Protein 6IZS (pdb70)

Sequence (87 aa):
MLQYDLRSARIIGNLGGMSAELEPLLSALHLNDTFRRSDIADVENAIKAKLGERGYGSATVNSVPDFDDANKTLAITLVVDAGRRLG

CATH classification: 3.10.20.310

Organism: Haemophilus influenzae (strain ATCC 51907 / DSM 11121 / KW20 / Rd) (NCBI:txid71421)

Secondary structure (DSSP, 8-state):
----EEEEEEEEEE-TT-HHHHGGGGGGS-TTSB--HHHHHHHHHHHHHHHHTTT-TT-EEEEEEEEETTTTEEEEEEEEE---S--

Foldseek 3Di:
DQFFFEAEEEEDEALVPCRVVLVVLCVQDDHPGGDDPVSVVVSQVVSQVVLVVVQLNPKGWDWDWDDDVVRRYIYIYIYIDSDDRPD

InterPro domains:
  IPR000184 Bacterial surface antigen (D15) [PF01103] (445-795)
  IPR010827 POTRA domain, BamA/TamA-like [PF07244] (91-169)
  IPR010827 POTRA domain, BamA/TamA-like [PF07244] (174-259)
  IPR010827 POTRA domain, BamA/TamA-like [PF07244] (265-341)
  IPR010827 POTRA domain, BamA/TamA-like [PF07244] (345-418)
  IPR023707 Outer membrane protein assembly factor BamA [MF_01430] (1-795)
  IPR023707 Outer membrane protein assembly factor BamA [PIRSF006076] (1-795)
  IPR023707 Outer membrane protein assembly factor BamA [TIGR03303] (22-795)
  IPR034746 POTRA domain [PS51779] (22-89)
  IPR034746 POTRA domain [PS51779] (90-170)
  IPR034746 POTRA domain [PS51779] (173-259)
  IPR034746 POTRA domain [PS51779] (262-341)
  IPR034746 POTRA domain [PS51779] (344-418)
  IPR039910 Surface antigen D15-like [PTHR12815] (214-793)

Structure (mmCIF, N/CA/C/O backbone):
data_6IZS
#
_entry.id   6IZS
#
_cell.length_a   80.530
_cell.length_b   80.530
_cell.length_c   105.141
_cell.angle_alpha   90.00
_cell.angle_beta   90.00
_cell.angle_gamma   120.00
#
_symmetry.space_group_name_H-M   'P 65 2 2'
#
loop_
_entity.id
_entity.type
_entity.pdbx_description
1 polymer 'Outer membrane protein assembly factor BamA'
2 water water
#
loop_
_atom_site.group_PDB
_atom_site.id
_atom_site.type_symbol
_atom_site.label_atom_id
_atom_site.label_alt_id
_atom_site.label_comp_id
_atom_site.label_asym_id
_atom_site.label_entity_id
_atom_site.label_seq_id
_atom_site.pdbx_PDB_ins_code
_atom_site.Cartn_x
_atom_site.Cartn_y
_atom_site.Cartn_z
_atom_site.occupancy
_atom_site.B_iso_or_equiv
_atom_site.auth_seq_id
_atom_site.auth_comp_id
_atom_site.auth_asym_id
_atom_site.auth_atom_id
_atom_si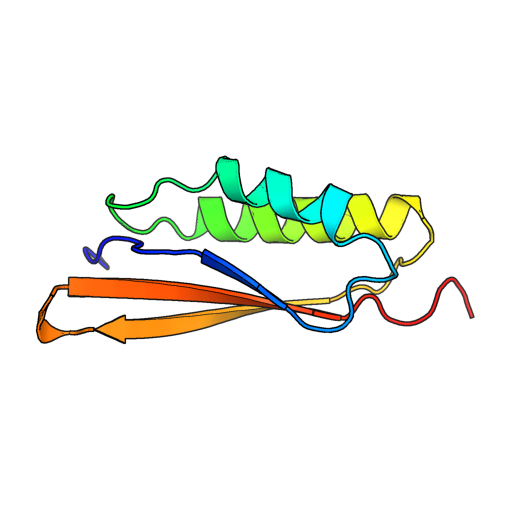te.pdbx_PDB_model_num
ATOM 1 N N . MET A 1 21 ? -5.321 29.864 2.962 1.00 89.88 21 MET A N 1
ATOM 2 C CA . MET A 1 21 ? -6.251 31.036 2.701 1.00 86.25 21 MET A CA 1
ATOM 3 C C . MET A 1 21 ? -6.509 32.046 3.880 1.00 73.56 21 MET A C 1
ATOM 4 O O . MET A 1 21 ? -7.328 33.070 3.751 1.00 74.58 21 MET A O 1
ATOM 9 N N . LEU A 1 22 ? -5.853 31.762 5.004 1.00 69.66 22 LEU A N 1
ATOM 10 C CA . LEU A 1 22 ? -5.936 32.692 6.228 1.00 68.59 22 LEU A CA 1
ATOM 11 C C . LEU A 1 22 ? -5.496 34.118 5.949 1.00 69.55 22 LEU 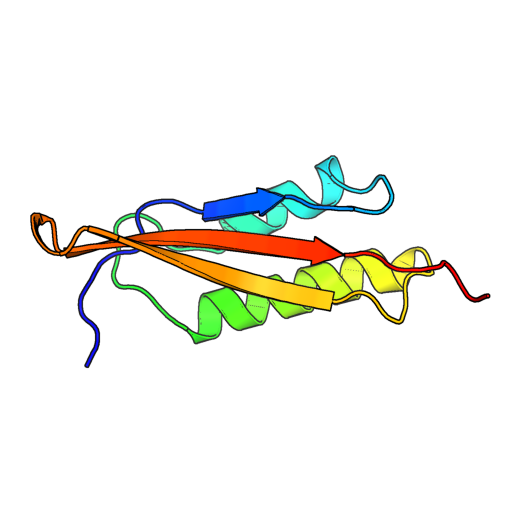A C 1
ATOM 12 O O . LEU A 1 22 ? -4.351 34.300 5.779 1.00 69.12 22 LEU A O 1
ATOM 17 N N . GLN A 1 23 ? -6.338 35.128 5.886 1.00 66.20 23 GLN A N 1
ATOM 18 C CA . GLN A 1 23 ? -5.780 36.424 5.521 1.00 67.58 23 GLN A CA 1
ATOM 19 C C . GLN A 1 23 ? -5.716 37.398 6.734 1.00 61.24 23 GLN A C 1
ATOM 20 O O . GLN A 1 23 ? -5.502 38.567 6.578 1.00 62.16 23 GLN A O 1
ATOM 26 N N . TYR A 1 24 ? -5.760 36.899 7.939 1.00 55.48 24 TYR A N 1
ATOM 27 C CA . TYR A 1 24 ? -5.626 37.779 9.090 1.00 50.40 24 TYR A CA 1
ATOM 28 C C . TYR A 1 24 ? -4.161 38.258 9.228 1.00 48.80 24 TYR A C 1
ATOM 29 O O . TYR A 1 24 ? -3.281 37.592 8.806 1.00 47.78 24 TYR A O 1
ATOM 38 N N . ASP A 1 25 ? -3.944 39.408 9.809 1.00 44.58 25 ASP A N 1
ATOM 39 C CA . ASP A 1 25 ? -2.654 39.859 10.086 1.00 47.60 25 ASP A CA 1
ATOM 40 C C . ASP A 1 25 ? -2.228 39.380 11.473 1.00 47.10 25 ASP A C 1
ATOM 41 O O . ASP A 1 25 ? -3.046 39.321 12.405 1.00 43.00 25 ASP A O 1
ATOM 46 N N . LEU A 1 26 ? -0.917 39.241 11.629 1.00 42.85 26 LEU A N 1
ATOM 47 C CA . LEU A 1 26 ? -0.314 38.974 12.896 1.00 40.70 26 LEU A CA 1
ATOM 48 C C . LEU A 1 26 ? -0.159 40.281 13.611 1.00 43.63 26 LEU A C 1
ATOM 49 O O . LEU A 1 26 ? 0.671 41.135 13.317 1.00 41.06 26 LEU A O 1
ATOM 54 N N . ARG A 1 27 ? -0.920 40.456 14.660 1.00 40.03 27 ARG A N 1
ATOM 55 C CA . ARG A 1 27 ? -0.782 41.711 15.442 1.00 39.35 27 ARG A CA 1
ATOM 56 C C . ARG A 1 27 ? 0.274 41.844 16.474 1.00 38.31 27 ARG A C 1
ATOM 57 O O . ARG A 1 27 ? 0.684 42.932 16.755 1.00 40.80 27 ARG A O 1
ATOM 65 N N . SER A 1 28 ? 0.712 40.735 17.048 1.00 36.44 28 SER A N 1
ATOM 66 C CA . SER A 1 28 ? 1.635 40.722 18.127 1.00 35.27 28 SER A CA 1
ATOM 67 C C . SER A 1 28 ? 2.074 39.344 18.369 1.00 31.53 28 SER A C 1
ATOM 68 O O . SER A 1 28 ? 1.486 38.347 17.909 1.00 34.57 28 SER A O 1
ATOM 71 N N . ALA A 1 29 ? 3.183 39.227 19.061 1.00 34.08 29 ALA A N 1
ATOM 72 C CA . ALA A 1 29 ? 3.744 37.961 19.429 1.00 34.15 29 ALA A CA 1
ATOM 73 C C . ALA A 1 29 ? 4.469 38.063 20.756 1.00 34.99 29 ALA A C 1
ATOM 74 O O . ALA A 1 29 ? 4.980 39.114 21.048 1.00 38.48 29 ALA A O 1
ATOM 76 N N . ARG A 1 30 ? 4.512 36.972 21.553 1.00 31.81 30 ARG A N 1
ATOM 77 C CA . ARG A 1 30 ? 5.192 36.903 22.779 1.00 30.93 30 ARG A CA 1
ATOM 78 C C . ARG A 1 30 ? 5.630 35.572 23.051 1.00 31.47 30 ARG A C 1
ATOM 79 O O 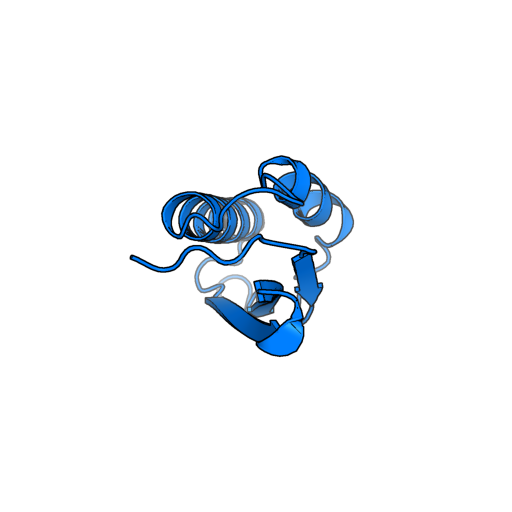. ARG A 1 30 ? 5.110 34.597 22.512 1.00 33.71 30 ARG A O 1
ATOM 87 N N . ILE A 1 31 ? 6.618 35.474 23.942 1.00 33.19 31 ILE A N 1
ATOM 88 C CA . ILE A 1 31 ? 7.153 34.172 24.374 1.00 34.85 31 ILE A CA 1
ATOM 89 C C . ILE A 1 31 ? 6.841 34.105 25.914 1.00 36.95 31 ILE A C 1
ATOM 90 O O . ILE A 1 31 ? 7.172 35.062 26.630 1.00 37.82 31 ILE A O 1
ATOM 95 N N . ILE A 1 32 ? 6.384 32.972 26.394 1.00 36.17 32 ILE A N 1
ATOM 96 C CA . ILE A 1 32 ? 6.154 32.885 27.902 1.00 39.05 32 ILE A CA 1
ATOM 97 C C . ILE A 1 32 ? 6.479 31.445 28.185 1.00 40.63 32 ILE A C 1
ATOM 98 O O . ILE A 1 32 ? 6.640 30.666 27.226 1.00 37.85 32 ILE A O 1
ATOM 103 N N . GLY A 1 33 ? 6.517 31.106 29.477 1.00 38.69 33 GLY A N 1
ATOM 104 C CA . GLY A 1 33 ? 6.602 29.760 29.994 1.00 40.95 33 GLY A CA 1
ATOM 105 C C . GLY A 1 33 ? 7.877 29.623 30.798 1.00 44.69 33 GLY A C 1
ATOM 106 O O . GLY A 1 33 ? 8.342 30.590 31.409 1.00 42.88 33 GLY A O 1
ATOM 107 N N . ASN A 1 34 ? 8.561 28.516 30.572 1.00 44.37 34 ASN A N 1
ATOM 108 C CA . ASN A 1 34 ? 9.822 28.243 31.309 1.00 45.98 34 ASN A CA 1
ATOM 109 C C . ASN A 1 34 ? 10.976 28.354 30.260 1.00 42.06 34 ASN A C 1
ATOM 110 O O . ASN A 1 34 ? 11.084 27.508 29.407 1.00 42.23 34 ASN A O 1
ATOM 115 N N . LEU A 1 35 ? 11.688 29.462 30.305 1.00 43.48 35 LEU A N 1
ATOM 116 C CA . LEU A 1 35 ? 12.629 29.891 29.294 1.00 46.71 35 LEU A CA 1
ATOM 117 C C . LEU A 1 35 ? 14.122 29.521 29.646 1.00 52.19 35 LEU A C 1
ATOM 118 O O . LEU A 1 35 ? 14.986 30.079 29.072 1.00 45.41 35 LEU A O 1
ATOM 123 N N . GLY A 1 36 ? 14.351 28.665 30.657 1.00 49.73 36 GLY A N 1
ATOM 124 C CA . GLY A 1 36 ? 15.686 28.247 31.113 1.00 55.00 36 GLY A CA 1
ATOM 125 C C . GLY A 1 36 ? 16.639 29.358 31.419 1.00 53.76 36 GLY A C 1
ATOM 126 O O . GLY A 1 36 ? 17.803 29.258 31.063 1.00 62.61 36 GLY A O 1
ATOM 127 N N . GLY A 1 37 ? 16.124 30.463 31.861 1.00 51.19 37 GLY A N 1
ATOM 128 C CA . GLY A 1 37 ? 16.952 31.614 32.106 1.00 54.78 37 GLY A CA 1
ATOM 129 C C . GLY A 1 37 ? 17.253 32.408 30.869 1.00 56.24 37 GLY A C 1
ATOM 130 O O . GLY A 1 37 ? 17.857 33.438 30.963 1.00 57.95 37 GLY A O 1
ATOM 131 N N . MET A 1 38 ? 16.731 32.043 29.692 1.00 51.23 38 MET A N 1
ATOM 132 C CA . MET A 1 38 ? 17.246 32.670 28.441 1.00 51.77 38 MET A CA 1
ATOM 133 C C . MET A 1 38 ? 16.332 33.665 27.834 1.00 54.48 38 MET A C 1
ATOM 134 O O . MET A 1 38 ? 16.414 34.006 26.655 1.00 49.87 38 MET A O 1
ATOM 139 N N . SER A 1 39 ? 15.494 34.235 28.681 1.00 50.79 39 SER A N 1
ATOM 140 C CA . SER A 1 39 ? 14.510 35.106 28.219 1.00 53.47 39 SER A CA 1
ATOM 141 C C . SER A 1 39 ? 15.089 36.263 27.370 1.00 58.74 39 SER A C 1
ATOM 142 O O . SER A 1 39 ? 14.595 36.588 26.353 1.00 51.38 39 SER A O 1
ATOM 145 N N . ALA A 1 40 ? 16.130 36.915 27.825 1.00 56.43 40 ALA A N 1
ATOM 146 C CA . ALA A 1 40 ? 16.724 37.965 27.067 1.00 56.47 40 ALA A CA 1
ATOM 147 C C . ALA A 1 40 ? 17.360 37.504 25.769 1.00 55.68 40 ALA A C 1
ATOM 148 O O . ALA A 1 40 ? 17.552 38.315 24.868 1.00 53.12 40 ALA A O 1
ATOM 150 N N . GLU A 1 41 ? 17.772 36.262 25.654 1.00 49.89 41 GLU A N 1
ATOM 151 C CA . GLU A 1 41 ? 18.393 35.836 24.407 1.00 51.04 41 GLU A CA 1
ATOM 152 C C . GLU A 1 41 ? 17.270 35.364 23.485 1.00 52.46 41 GLU A C 1
ATOM 153 O O . GLU A 1 41 ? 17.445 35.346 22.301 1.00 46.82 41 GLU A O 1
ATOM 159 N N . LEU A 1 42 ? 16.102 34.937 23.997 1.00 45.40 42 LEU A N 1
ATOM 160 C CA . LEU A 1 42 ? 15.029 34.497 23.095 1.00 43.22 42 LEU A CA 1
ATOM 161 C C . LEU A 1 42 ? 14.227 35.619 22.525 1.00 41.89 42 LEU A C 1
ATOM 162 O O . LEU A 1 42 ? 13.713 35.603 21.407 1.00 41.02 42 LEU A O 1
ATOM 167 N N . GLU A 1 43 ? 13.969 36.608 23.337 1.00 41.05 43 GLU A N 1
ATOM 168 C CA . GLU A 1 43 ? 13.122 37.704 22.933 1.00 40.93 43 GLU A CA 1
ATOM 169 C C . GLU A 1 43 ? 13.462 38.359 21.576 1.00 46.17 43 GLU A C 1
ATOM 170 O O . GLU A 1 43 ? 12.588 38.657 20.759 1.00 45.19 43 GLU A O 1
ATOM 176 N N . PRO A 1 44 ? 14.737 38.541 21.265 1.00 45.75 44 PRO A N 1
ATOM 177 C CA . PRO A 1 44 ? 15.041 39.136 19.943 1.00 45.39 44 PRO A CA 1
ATOM 178 C C . PRO A 1 44 ? 14.681 38.307 18.764 1.00 40.88 44 PRO A C 1
ATOM 179 O O . PRO A 1 44 ? 14.445 38.873 17.661 1.00 40.89 44 PRO A O 1
ATOM 183 N N . LEU A 1 45 ? 14.471 37.024 18.957 1.00 39.14 45 LEU A N 1
ATOM 184 C CA . LEU A 1 45 ? 14.072 36.165 17.856 1.00 40.62 45 LEU A CA 1
ATOM 185 C C . LEU A 1 45 ? 12.697 36.527 17.341 1.00 40.75 45 LEU A C 1
ATOM 186 O O . LEU A 1 45 ? 12.373 36.342 16.136 1.00 39.91 45 LEU A O 1
ATOM 191 N N . LEU A 1 46 ? 11.926 37.233 18.161 1.00 38.75 46 LEU A N 1
ATOM 192 C CA . LEU A 1 46 ? 10.582 37.630 17.725 1.00 37.07 46 LEU A CA 1
ATOM 193 C C . LEU A 1 46 ? 10.648 38.703 16.687 1.00 43.03 46 LEU A C 1
ATOM 194 O O . LEU A 1 46 ? 9.691 38.920 15.965 1.00 37.63 46 LEU A O 1
ATOM 199 N N . SER A 1 47 ? 11.781 39.358 16.535 1.00 42.16 47 SER A N 1
ATOM 200 C CA . SER A 1 47 ? 11.891 40.454 15.551 1.00 43.62 47 SER A CA 1
ATOM 201 C C . SER A 1 47 ? 11.883 39.949 14.101 1.00 42.37 47 SER A C 1
ATOM 202 O O . SER A 1 47 ? 11.622 40.706 13.139 1.00 46.14 47 SER A O 1
ATOM 205 N N . ALA A 1 48 ? 11.972 38.634 13.892 1.00 39.93 48 ALA A N 1
ATOM 206 C CA . ALA A 1 48 ? 11.761 38.067 12.608 1.00 42.89 48 ALA A CA 1
ATOM 207 C C . ALA A 1 48 ? 10.296 38.022 12.089 1.00 44.71 48 ALA A C 1
ATOM 208 O O . ALA A 1 48 ? 10.006 37.777 10.881 1.00 47.21 48 ALA A O 1
ATOM 210 N N . LEU A 1 49 ? 9.365 38.224 13.042 1.00 36.63 49 LEU A N 1
ATOM 211 C CA . LEU A 1 49 ? 7.959 38.154 12.639 1.00 38.01 49 LEU A CA 1
ATOM 212 C C . LEU A 1 49 ? 7.520 39.469 12.064 1.00 35.89 49 LEU A C 1
ATOM 213 O O . LEU A 1 49 ? 7.977 40.557 12.539 1.00 39.64 49 LEU A O 1
ATOM 218 N N . HIS A 1 50 ? 6.617 39.351 11.054 1.00 37.42 50 HIS A N 1
ATOM 219 C CA . HIS A 1 50 ? 6.128 40.452 10.285 1.00 38.75 50 HIS A CA 1
ATOM 220 C C . HIS A 1 50 ? 4.778 40.921 10.860 1.00 35.24 50 HIS A C 1
ATOM 221 O O . HIS A 1 50 ? 3.647 40.569 10.438 1.00 40.08 50 HIS A O 1
ATOM 228 N N . LEU A 1 51 ? 4.896 41.796 11.834 1.00 39.09 51 LEU A N 1
ATOM 229 C CA . LEU A 1 51 ? 3.683 42.303 12.532 1.00 37.69 51 LEU A CA 1
ATOM 230 C C . LEU A 1 51 ? 2.914 43.231 11.647 1.00 42.64 51 LEU A C 1
ATOM 231 O O . LEU A 1 51 ? 3.411 44.046 10.809 1.00 39.69 51 LEU A O 1
ATOM 236 N N . ASN A 1 52 ? 1.632 43.146 11.795 1.00 41.24 52 ASN A N 1
ATOM 237 C CA . ASN A 1 52 ? 0.699 43.995 11.04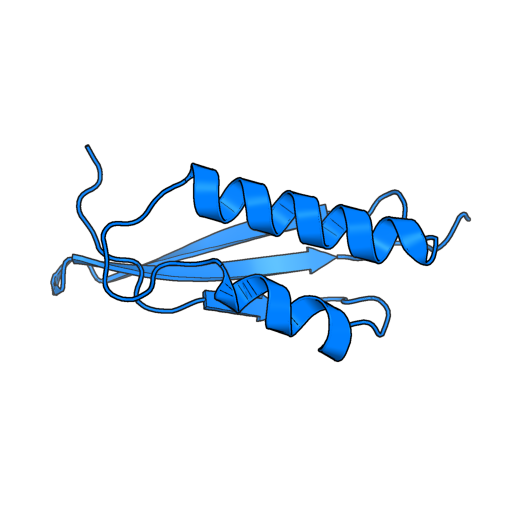9 1.00 44.68 52 ASN A CA 1
ATOM 238 C C . ASN A 1 52 ? 0.654 43.575 9.586 1.00 43.40 52 ASN A C 1
ATOM 239 O O . ASN A 1 52 ? 0.133 44.253 8.782 1.00 46.77 52 ASN A O 1
ATOM 244 N N . ASP A 1 53 ? 1.106 42.364 9.309 1.00 46.95 53 ASP A N 1
ATOM 245 C CA . ASP A 1 53 ? 1.024 41.869 7.976 1.00 45.51 53 ASP A CA 1
ATOM 246 C C . ASP A 1 53 ? 0.462 40.500 8.046 1.00 46.15 53 ASP A C 1
ATOM 247 O O . ASP A 1 53 ? 0.324 39.860 9.150 1.00 40.85 53 ASP A O 1
ATOM 252 N N . THR A 1 54 ? 0.140 39.966 6.890 1.00 43.92 54 THR A N 1
ATOM 253 C CA . THR A 1 54 ? -0.530 38.654 6.838 1.00 47.24 54 THR A CA 1
ATOM 254 C C . THR A 1 54 ? 0.254 37.631 7.554 1.00 45.38 54 THR A C 1
ATOM 255 O O . THR A 1 54 ? 1.515 37.433 7.384 1.00 41.42 54 THR A O 1
ATOM 259 N N . PHE A 1 55 ? -0.477 36.909 8.351 1.00 44.70 55 PHE A N 1
ATOM 260 C CA . PHE A 1 55 ? 0.103 35.801 9.114 1.00 46.00 55 PHE A CA 1
ATOM 261 C C . PHE A 1 55 ? 0.822 34.797 8.236 1.00 48.45 55 PHE A C 1
ATOM 262 O O . PHE A 1 55 ? 0.282 34.433 7.214 1.00 47.61 55 PHE A O 1
ATOM 270 N N . ARG A 1 56 ? 1.954 34.266 8.676 1.00 46.94 56 ARG A N 1
ATOM 271 C CA . ARG A 1 56 ? 2.720 33.304 7.910 1.00 52.67 56 ARG A CA 1
ATOM 272 C C . ARG A 1 56 ? 3.246 32.203 8.830 1.00 52.09 56 ARG A C 1
ATOM 273 O O . ARG A 1 56 ? 4.023 32.412 9.724 1.00 44.07 56 ARG A O 1
ATOM 281 N N . ARG A 1 57 ? 2.698 31.044 8.637 1.00 49.20 57 ARG A N 1
ATOM 282 C CA . ARG A 1 57 ? 2.963 29.847 9.446 1.00 54.79 57 ARG A CA 1
ATOM 283 C C . ARG A 1 57 ? 4.443 29.546 9.468 1.00 53.75 57 ARG A C 1
ATOM 284 O O . ARG A 1 57 ? 5.067 29.282 10.563 1.00 48.41 57 ARG A O 1
ATOM 292 N N . SER A 1 58 ? 5.109 29.713 8.310 1.00 48.78 58 SER A N 1
ATOM 293 C CA . SER A 1 58 ? 6.471 29.316 8.268 1.00 49.18 58 SER A CA 1
ATOM 294 C C . SER A 1 58 ? 7.342 30.266 9.066 1.00 45.42 58 SER A C 1
ATOM 295 O O . SER A 1 58 ? 8.371 29.834 9.550 1.00 48.69 58 SER A O 1
ATOM 298 N N . ASP A 1 59 ? 6.985 31.574 9.161 1.00 44.16 59 ASP A N 1
ATOM 299 C CA . ASP A 1 59 ? 7.694 32.510 10.030 1.00 42.33 59 ASP A CA 1
ATOM 300 C C . ASP A 1 59 ? 7.599 32.021 11.499 1.00 40.49 59 ASP A C 1
ATOM 301 O O . ASP A 1 59 ? 8.575 32.094 12.240 1.00 39.01 59 ASP A O 1
ATOM 306 N N . ILE A 1 60 ? 6.434 31.518 11.902 1.00 41.63 60 ILE A N 1
ATOM 307 C CA . ILE A 1 60 ? 6.267 31.049 13.334 1.00 42.27 60 ILE A CA 1
ATOM 308 C C . ILE A 1 60 ? 7.120 29.788 13.505 1.00 45.46 60 ILE A C 1
ATOM 309 O O . ILE A 1 60 ? 7.910 29.659 14.451 1.00 42.24 60 ILE A O 1
ATOM 314 N N . ALA A 1 61 ? 7.038 28.849 12.574 1.00 45.74 61 ALA A N 1
ATOM 315 C CA . ALA A 1 61 ? 7.944 27.640 12.663 1.00 45.70 61 ALA A CA 1
ATOM 316 C C . ALA A 1 61 ? 9.427 27.968 12.770 1.00 46.51 61 ALA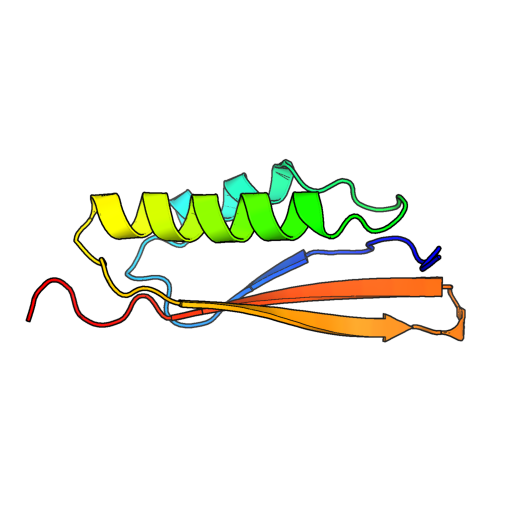 A C 1
ATOM 317 O O . ALA A 1 61 ? 10.139 27.366 13.578 1.00 47.32 61 ALA A O 1
ATOM 319 N N . ASP A 1 62 ? 9.872 28.973 11.995 1.00 44.79 62 ASP A N 1
ATOM 320 C CA . ASP A 1 62 ? 11.230 29.360 12.061 1.00 48.16 62 ASP A CA 1
ATOM 321 C C . ASP A 1 62 ? 11.608 29.876 13.440 1.00 49.95 62 ASP A C 1
ATOM 322 O O . ASP A 1 62 ? 12.730 29.596 13.972 1.00 43.79 62 ASP A O 1
ATOM 327 N N . VAL A 1 63 ? 10.691 30.620 14.065 1.00 47.91 63 VAL A N 1
ATOM 328 C CA . VAL A 1 63 ? 10.982 31.131 15.418 1.00 38.75 63 VAL A CA 1
ATOM 329 C C . VAL A 1 63 ? 11.010 30.028 16.402 1.00 40.27 63 VAL A C 1
ATOM 330 O O . VAL A 1 63 ? 11.874 30.007 17.281 1.00 41.26 63 VAL A O 1
ATOM 334 N N . GLU A 1 64 ? 10.041 29.135 16.318 1.00 40.57 64 GLU A N 1
ATOM 335 C CA . GLU A 1 64 ? 10.016 27.979 17.177 1.00 45.15 64 GLU A CA 1
ATOM 336 C C . GLU A 1 64 ? 11.313 27.159 17.081 1.00 47.99 64 GLU A C 1
ATOM 337 O O . GLU A 1 64 ? 11.902 26.791 18.095 1.00 43.86 64 GLU A O 1
ATOM 343 N N . ASN A 1 65 ? 11.789 26.959 15.853 1.00 50.60 65 ASN A N 1
ATOM 344 C CA . ASN A 1 65 ? 13.073 26.261 15.696 1.00 48.41 65 ASN A CA 1
ATOM 345 C C . ASN A 1 65 ? 14.239 27.026 16.247 1.00 47.01 65 ASN A C 1
ATOM 346 O O . ASN A 1 65 ? 15.135 26.431 16.871 1.00 46.66 65 ASN A O 1
ATOM 351 N N . ALA A 1 66 ? 14.243 28.363 16.069 1.00 44.43 66 ALA A N 1
ATOM 352 C CA . ALA A 1 66 ? 15.326 29.069 16.590 1.00 44.72 66 ALA A CA 1
ATOM 353 C C . ALA A 1 66 ? 15.339 29.034 18.101 1.00 48.99 66 ALA A C 1
ATOM 354 O O . ALA A 1 66 ? 16.422 29.087 18.801 1.00 47.02 66 ALA A O 1
ATOM 356 N N . ILE A 1 67 ? 14.142 29.110 18.666 1.00 44.43 67 ILE A N 1
ATOM 357 C CA . ILE A 1 67 ? 14.090 29.008 20.145 1.00 40.21 67 ILE A CA 1
ATOM 358 C C . ILE A 1 67 ? 14.712 27.704 20.646 1.00 40.22 67 ILE A C 1
ATOM 359 O O . ILE A 1 67 ? 15.490 27.646 21.609 1.00 43.88 67 ILE A O 1
ATOM 364 N N . LYS A 1 68 ? 14.289 26.619 20.038 1.00 45.92 68 LYS A N 1
ATOM 365 C CA . LYS A 1 68 ? 14.765 25.357 20.500 1.00 47.51 68 LYS A CA 1
ATOM 366 C C . LYS A 1 68 ? 16.311 25.162 20.305 1.00 49.63 68 LYS A C 1
ATOM 367 O O . LYS A 1 68 ? 16.991 24.467 21.134 1.00 52.65 68 LYS A O 1
ATOM 373 N N . ALA A 1 69 ? 16.810 25.774 19.247 1.00 50.21 69 ALA A N 1
ATOM 374 C CA . ALA A 1 69 ? 18.226 25.742 18.958 1.00 55.48 69 ALA A CA 1
ATOM 375 C C . ALA A 1 69 ? 18.987 26.601 19.985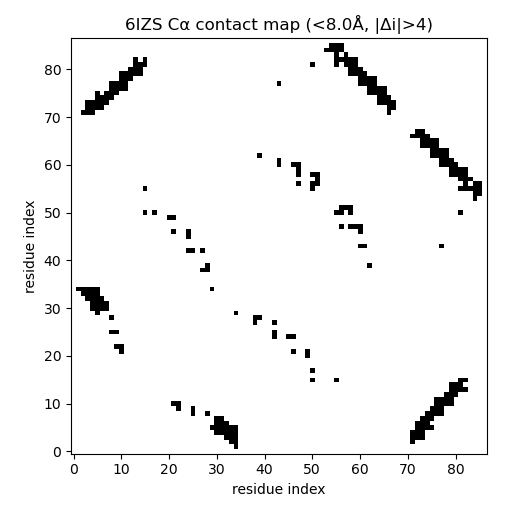 1.00 55.04 69 ALA A C 1
ATOM 376 O O . ALA A 1 69 ? 19.989 26.151 20.545 1.00 53.02 69 ALA A O 1
ATOM 378 N N . LYS A 1 70 ? 18.490 27.782 20.308 1.00 49.72 70 LYS A N 1
ATOM 379 C CA . LYS A 1 70 ? 19.136 28.516 21.384 1.00 55.09 70 LYS A CA 1
ATOM 380 C C . LYS A 1 70 ? 19.171 27.837 22.766 1.00 53.19 70 LYS A C 1
ATOM 381 O O . LYS A 1 70 ? 20.234 27.735 23.469 1.00 53.37 70 LYS A O 1
ATOM 387 N N . LEU A 1 71 ? 18.054 27.242 23.059 1.00 52.81 71 LEU A N 1
ATOM 388 C CA . LEU A 1 71 ? 17.963 26.507 24.284 1.00 52.94 71 LEU A CA 1
ATOM 389 C C . LEU A 1 71 ? 18.868 25.209 24.244 1.00 55.76 71 LEU A C 1
ATOM 390 O O . LEU A 1 71 ? 19.409 24.816 25.249 1.00 55.90 71 LEU A O 1
ATOM 395 N N . GLY A 1 72 ? 18.860 24.502 23.138 1.00 55.94 72 GLY A N 1
ATOM 396 C CA . GLY A 1 72 ? 19.789 23.354 22.887 1.00 61.32 72 GLY A CA 1
ATOM 397 C C . GLY A 1 72 ? 21.231 23.712 23.204 1.00 59.64 72 GLY A C 1
ATOM 398 O O . GLY A 1 72 ? 21.951 22.944 23.801 1.00 64.42 72 GLY A O 1
ATOM 399 N N . GLU A 1 73 ? 21.616 24.919 22.843 1.00 62.98 73 GLU A N 1
ATOM 400 C CA . GLU A 1 73 ? 22.972 25.367 23.027 1.00 70.01 73 GLU A CA 1
ATOM 401 C C . GLU A 1 73 ? 23.375 25.464 24.492 1.00 71.02 73 GLU A C 1
ATOM 402 O O . GLU A 1 73 ? 24.577 25.470 24.758 1.00 67.61 73 GLU A O 1
ATOM 408 N N . ARG A 1 74 ? 22.423 25.533 25.411 1.00 63.97 74 ARG A N 1
ATOM 409 C CA . ARG A 1 74 ? 22.737 25.628 26.852 1.00 63.14 74 ARG A CA 1
ATOM 410 C C . ARG A 1 74 ? 22.424 24.315 27.533 1.00 60.37 74 ARG A C 1
ATOM 411 O O . ARG A 1 74 ? 22.436 24.273 28.740 1.00 61.37 74 ARG A O 1
ATOM 419 N N . GLY A 1 75 ? 22.027 23.302 26.776 1.00 55.61 75 GLY A N 1
ATOM 420 C CA . GLY A 1 75 ? 21.826 21.998 27.290 1.00 57.94 75 GLY A CA 1
ATOM 421 C C . GLY A 1 75 ? 20.456 21.572 27.442 1.00 61.75 75 GLY A C 1
ATOM 422 O O . GLY A 1 75 ? 20.266 20.535 28.000 1.00 59.14 75 GLY A O 1
ATOM 423 N N . TYR A 1 76 ? 19.491 22.387 26.963 1.00 62.59 76 TYR A N 1
ATOM 424 C CA . TYR A 1 76 ? 18.067 22.054 27.035 1.00 59.03 76 TYR A CA 1
ATOM 425 C C . TYR A 1 76 ? 17.635 21.437 25.762 1.00 64.09 76 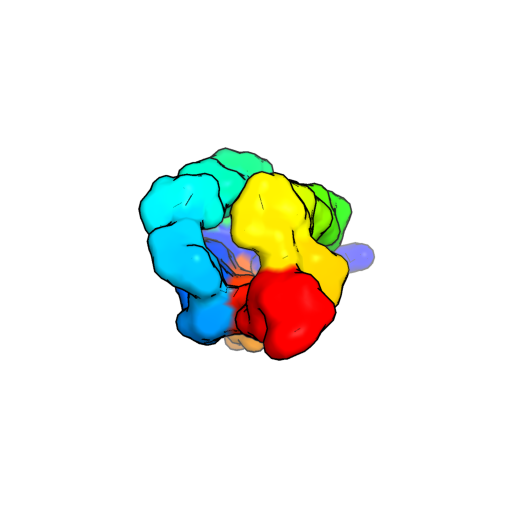TYR A C 1
ATOM 426 O O . TYR A 1 76 ? 16.984 22.079 24.877 1.00 59.86 76 TYR A O 1
ATOM 435 N N . GLY A 1 77 ? 17.991 20.166 25.644 1.00 63.35 77 GLY A N 1
ATOM 436 C CA . GLY A 1 77 ? 17.814 19.502 24.382 1.00 69.39 77 GLY A CA 1
ATOM 437 C C . GLY A 1 77 ? 16.420 18.959 24.101 1.00 72.30 77 GLY A C 1
ATOM 438 O O . GLY A 1 77 ? 16.143 18.560 23.016 1.00 74.85 77 GLY A O 1
ATOM 439 N N . SER A 1 78 ? 15.559 18.879 25.081 1.00 73.27 78 SER A N 1
ATOM 440 C CA . SER A 1 78 ? 14.185 18.468 24.896 1.00 75.17 78 SER A CA 1
ATOM 441 C C . SER A 1 78 ? 13.187 19.641 25.024 1.00 72.32 78 SER A C 1
ATOM 442 O O . SER A 1 78 ? 12.063 19.445 25.342 1.00 62.64 78 SER A O 1
ATOM 445 N N . ALA A 1 79 ? 13.605 20.859 24.794 1.00 66.25 79 ALA A N 1
ATOM 446 C CA . ALA A 1 79 ? 12.742 21.988 24.900 1.00 60.21 79 ALA A CA 1
ATOM 447 C C . ALA A 1 79 ? 11.522 21.880 23.942 1.00 59.86 79 ALA A C 1
ATOM 448 O O . ALA A 1 79 ? 11.659 21.449 22.806 1.00 54.25 79 ALA A O 1
ATOM 450 N N . THR A 1 80 ? 10.331 22.305 24.382 1.00 55.37 80 THR A N 1
ATOM 451 C CA . THR A 1 80 ? 9.150 22.355 23.470 1.00 53.26 80 THR A CA 1
ATOM 452 C C . THR A 1 80 ? 8.690 23.763 23.313 1.00 46.92 80 THR A C 1
ATOM 453 O O . THR A 1 80 ? 8.954 24.639 24.164 1.00 47.60 80 THR A O 1
ATOM 457 N N . VAL A 1 81 ? 8.045 23.998 22.181 1.00 47.93 81 VAL A N 1
ATOM 458 C CA . VAL A 1 81 ? 7.492 25.280 21.886 1.00 46.16 81 VAL A CA 1
ATOM 459 C C . VAL A 1 81 ? 6.146 25.034 21.261 1.00 51.18 81 VAL A C 1
ATOM 460 O O . VAL A 1 81 ? 6.107 24.285 20.333 1.00 51.69 81 VAL A O 1
ATOM 464 N N . ASN A 1 82 ? 5.059 25.666 21.726 1.00 46.90 82 ASN A N 1
ATOM 465 C CA . ASN A 1 82 ? 3.752 25.530 21.127 1.00 46.30 82 ASN A CA 1
ATOM 466 C C . ASN A 1 82 ? 3.157 26.884 20.935 1.00 46.06 82 ASN A C 1
ATOM 467 O O . ASN A 1 82 ? 3.073 27.630 21.901 1.00 43.51 82 ASN A O 1
ATOM 472 N N . SER A 1 83 ? 2.735 27.182 19.730 1.00 41.75 83 SER A N 1
ATOM 473 C CA . SER A 1 83 ? 2.317 28.487 19.384 1.00 44.94 83 SER A CA 1
ATOM 474 C C . SER A 1 83 ? 0.802 28.499 19.566 1.00 46.95 83 SER A C 1
ATOM 475 O O . SER A 1 83 ? 0.139 27.762 18.898 1.00 48.12 83 SER A O 1
ATOM 478 N N . VAL A 1 84 ? 0.261 29.443 20.319 1.00 42.36 84 VAL A N 1
ATOM 479 C CA . VAL A 1 84 ? -1.135 29.510 20.614 1.00 40.05 84 VAL A CA 1
ATOM 480 C C . VAL A 1 84 ? -1.683 30.829 20.097 1.00 40.33 84 VAL A C 1
ATOM 481 O O . VAL A 1 84 ? -1.218 31.908 20.484 1.00 42.76 84 VAL A O 1
ATOM 485 N N . PRO A 1 85 ? -2.728 30.803 19.272 1.00 43.83 85 PRO A N 1
ATOM 486 C CA . PRO A 1 85 ? -3.369 31.981 18.768 1.00 42.23 85 PRO A CA 1
ATOM 487 C C . PRO A 1 85 ? -4.440 32.563 19.700 1.00 47.70 85 PRO A C 1
ATOM 488 O O . PRO A 1 85 ? -4.963 31.954 20.722 1.00 49.32 85 PRO A O 1
ATOM 492 N N . ASP A 1 86 ? -4.699 33.797 19.438 1.00 43.80 86 ASP A N 1
ATOM 493 C CA . ASP A 1 86 ? -5.746 34.573 20.028 1.00 49.90 86 ASP A CA 1
ATOM 494 C C . ASP A 1 86 ? -6.368 35.370 18.888 1.00 51.43 86 ASP A C 1
ATOM 495 O O . ASP A 1 86 ? -5.843 36.398 18.488 1.00 46.41 86 ASP A O 1
ATOM 500 N N . PHE A 1 87 ? -7.463 34.874 18.347 1.00 48.36 87 PHE A N 1
ATOM 501 C CA . PHE A 1 87 ? -8.109 35.472 17.221 1.00 50.45 87 PHE A CA 1
ATOM 502 C C . PHE A 1 87 ? -9.081 36.593 17.535 1.00 54.15 87 PHE A C 1
ATOM 503 O O . PHE A 1 87 ? -9.772 36.573 18.559 1.00 59.71 87 PHE A O 1
ATOM 511 N N . ASP A 1 88 ? -9.070 37.614 16.695 1.00 54.93 88 ASP A N 1
ATOM 512 C CA . ASP A 1 88 ? -9.960 38.785 16.716 1.00 59.11 88 ASP A CA 1
ATOM 513 C C . ASP A 1 88 ? -10.604 38.776 15.364 1.00 64.00 88 ASP A C 1
ATOM 514 O O . ASP A 1 88 ? -10.011 39.261 14.428 1.00 57.11 88 ASP A O 1
ATOM 519 N N . ASP A 1 89 ? -11.783 38.139 15.251 1.00 67.36 89 ASP A N 1
ATOM 520 C CA . ASP A 1 89 ? -12.409 37.906 13.923 1.00 68.00 89 ASP A CA 1
ATOM 521 C C . ASP A 1 89 ? -13.009 39.162 13.405 1.00 67.39 89 ASP A C 1
ATOM 522 O O . ASP A 1 89 ? -12.945 39.442 12.245 1.00 68.46 89 ASP A O 1
ATOM 527 N N . ALA A 1 90 ? -13.445 40.029 14.285 1.00 70.40 90 ALA A N 1
ATOM 528 C CA . ALA A 1 90 ? -13.804 41.397 13.885 1.00 69.53 90 ALA A CA 1
ATOM 529 C C . ALA A 1 90 ? -12.782 42.157 13.097 1.00 75.00 90 ALA A C 1
ATOM 530 O O . ALA A 1 90 ? -13.110 42.707 12.045 1.00 79.63 90 ALA A O 1
ATOM 532 N N . ASN A 1 91 ? -11.547 42.258 13.633 1.00 70.95 91 ASN A N 1
ATOM 533 C CA . ASN A 1 91 ? -10.434 42.998 13.000 1.00 65.46 91 ASN A CA 1
ATOM 534 C C . ASN A 1 91 ? -9.565 42.231 12.037 1.00 59.39 91 ASN A C 1
ATOM 535 O O . ASN A 1 91 ? -8.667 42.802 11.539 1.00 59.90 91 ASN A O 1
ATOM 540 N N . LYS A 1 92 ? -9.826 40.941 11.878 1.00 55.41 92 LYS A N 1
ATOM 541 C CA . LYS A 1 92 ? -9.064 40.030 11.099 1.00 60.49 92 LYS A CA 1
ATOM 542 C C . LYS A 1 92 ? -7.560 40.112 11.534 1.00 53.51 92 LYS A C 1
ATOM 543 O O . LYS A 1 92 ? -6.699 40.365 10.707 1.00 51.50 92 LYS A O 1
AT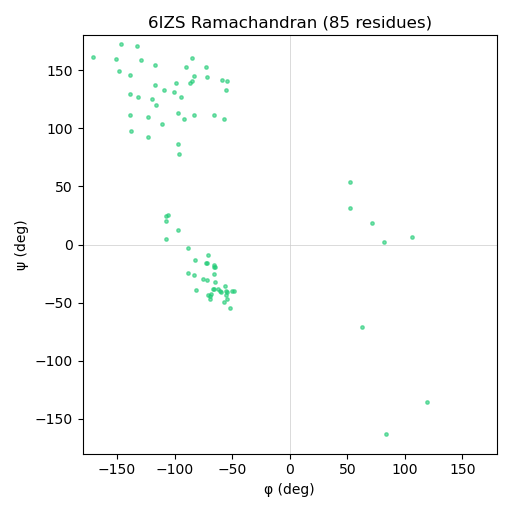OM 549 N N . THR A 1 93 ? -7.340 39.938 12.847 1.00 51.68 93 THR A N 1
ATOM 550 C CA . THR A 1 93 ? -5.977 39.830 13.424 1.00 44.93 93 THR A CA 1
ATOM 551 C C . THR A 1 93 ? -5.926 38.605 14.289 1.00 49.23 93 THR A C 1
ATOM 552 O O . THR A 1 93 ? -6.979 38.017 14.687 1.00 50.38 93 THR A O 1
ATOM 556 N N . LEU A 1 94 ? -4.712 38.101 14.541 1.00 48.58 94 LEU A N 1
ATOM 557 C CA . LEU A 1 94 ? -4.429 37.125 15.638 1.00 44.97 94 LEU A CA 1
ATOM 558 C C . LEU A 1 94 ? -3.113 37.509 16.304 1.00 43.87 94 LEU A C 1
ATOM 559 O O . LEU A 1 94 ? -2.237 38.087 15.649 1.00 41.03 94 LEU A O 1
ATOM 564 N N . ALA A 1 95 ? -3.057 37.273 17.575 1.00 40.81 95 ALA A N 1
ATOM 565 C CA . ALA A 1 95 ? -1.894 37.352 18.386 1.00 39.45 95 ALA A CA 1
ATOM 566 C C . ALA A 1 95 ? -1.380 35.983 18.550 1.00 42.19 95 ALA A C 1
ATOM 567 O O . ALA A 1 95 ? -2.123 35.035 18.787 1.00 41.06 95 ALA A O 1
ATOM 569 N N . ILE A 1 96 ? -0.076 35.839 18.490 1.00 36.07 96 ILE A N 1
ATOM 570 C CA . ILE A 1 96 ? 0.554 34.531 18.768 1.00 36.84 96 ILE A CA 1
ATOM 571 C C . ILE A 1 96 ? 1.316 34.528 20.101 1.00 34.62 96 ILE A C 1
ATOM 572 O O . ILE A 1 96 ? 2.019 35.504 20.460 1.00 35.02 96 ILE A O 1
ATOM 577 N N . THR A 1 97 ? 1.112 33.500 20.914 1.00 33.46 97 THR A N 1
ATOM 578 C CA . THR A 1 97 ? 1.812 33.326 22.117 1.00 32.06 97 THR A CA 1
ATOM 579 C C . THR A 1 97 ? 2.610 32.042 21.966 1.00 35.03 97 THR A C 1
ATOM 580 O O . THR A 1 97 ? 2.040 30.966 21.808 1.00 36.31 97 THR A O 1
ATOM 584 N N . LEU A 1 98 ? 3.932 32.113 22.072 1.00 33.69 98 LEU A N 1
ATOM 585 C CA . LEU A 1 98 ? 4.722 30.925 21.970 1.00 36.70 98 LEU A CA 1
ATOM 586 C C . LEU A 1 98 ? 5.002 30.481 23.361 1.00 35.73 98 LEU A C 1
ATOM 587 O O . LEU A 1 98 ? 5.718 31.127 24.145 1.00 36.31 98 LEU A O 1
ATOM 592 N N . VAL A 1 99 ? 4.429 29.351 23.669 1.00 37.12 99 VAL A N 1
ATOM 593 C CA . VAL A 1 99 ? 4.535 28.752 24.981 1.00 38.45 99 VAL A CA 1
ATOM 594 C C . VAL A 1 99 ? 5.736 27.786 24.986 1.00 39.61 99 VAL A C 1
ATOM 595 O O . VAL A 1 99 ? 5.695 26.696 24.389 1.00 41.74 99 VAL A O 1
ATOM 599 N N . VAL A 1 100 ? 6.775 28.223 25.680 1.00 40.90 100 VAL A N 1
ATOM 600 C CA . VAL A 1 100 ? 8.061 27.526 25.731 1.00 40.69 100 VAL A CA 1
ATOM 601 C C . VAL A 1 100 ? 8.112 26.751 27.043 1.00 45.95 100 VAL A C 1
ATOM 602 O O . VAL A 1 100 ? 7.837 27.324 28.153 1.00 40.52 100 VAL A O 1
ATOM 606 N N . ASP A 1 101 ? 8.476 25.491 26.913 1.00 45.72 101 ASP A N 1
ATOM 607 C CA . ASP A 1 101 ? 9.084 24.829 28.071 1.00 50.74 101 ASP A CA 1
ATOM 608 C C . ASP A 1 101 ? 10.500 24.225 27.839 1.00 48.38 101 ASP A C 1
ATOM 609 O O . ASP A 1 101 ? 10.674 23.264 27.106 1.00 49.60 101 ASP A O 1
ATOM 614 N N . ALA A 1 102 ? 11.483 24.866 28.463 1.00 52.62 102 ALA A N 1
ATOM 615 C CA . ALA A 1 102 ? 12.915 24.459 28.326 1.00 52.63 102 ALA A CA 1
ATOM 616 C C . ALA A 1 102 ? 13.211 23.017 28.698 1.00 56.18 102 ALA A C 1
ATOM 617 O O . ALA A 1 102 ? 13.985 22.336 28.014 1.00 58.88 102 ALA A O 1
ATOM 619 N N . GLY A 1 103 ? 12.516 22.502 29.695 1.00 60.62 103 GLY A N 1
ATOM 620 C CA . GLY A 1 103 ? 12.638 21.089 30.102 1.00 64.30 103 GLY A CA 1
ATOM 621 C C . GLY A 1 103 ? 13.845 21.020 31.023 1.00 65.16 103 GLY A C 1
ATOM 622 O O . GLY A 1 103 ? 14.279 22.127 31.605 1.00 65.36 103 GLY A O 1
ATOM 623 N N . ARG A 1 104 ? 14.323 19.761 31.202 1.00 75.14 104 ARG A N 1
ATOM 624 C CA . ARG A 1 104 ? 15.493 19.496 32.071 1.00 82.08 104 ARG A CA 1
ATOM 625 C C . ARG A 1 104 ? 16.768 19.671 31.219 1.00 68.85 104 ARG A C 1
ATOM 626 O O . ARG A 1 104 ? 16.759 19.313 30.036 1.00 62.50 104 ARG A O 1
ATOM 634 N N . ARG A 1 105 ? 17.814 20.304 31.780 1.00 62.32 105 ARG A N 1
ATOM 635 C CA . ARG A 1 105 ? 19.223 20.188 31.187 1.00 76.07 105 ARG A CA 1
ATOM 636 C C . ARG A 1 105 ? 19.810 18.768 31.265 1.00 81.37 105 ARG A C 1
ATOM 637 O O . ARG A 1 105 ? 20.113 18.326 32.423 1.00 84.49 105 ARG A O 1
ATOM 645 N N . LEU A 1 106 ? 19.999 18.070 30.144 1.00 91.97 106 LEU A N 1
ATOM 646 C CA . LEU A 1 106 ? 20.523 16.717 30.270 1.00 106.62 106 LEU A CA 1
ATOM 647 C C . LEU A 1 106 ? 19.658 15.615 31.062 1.00 125.69 106 LEU A C 1
ATOM 648 O O . LEU A 1 106 ? 19.163 14.638 30.456 1.00 144.25 106 LEU A O 1
ATOM 653 N N . GLY A 1 107 ? 19.549 15.732 32.397 1.00 118.78 107 GLY A N 1
ATOM 654 C CA . GLY A 1 107 ? 19.118 14.623 33.227 1.00 121.34 107 GLY A CA 1
ATOM 655 C C . GLY A 1 107 ? 18.979 15.159 34.615 1.00 118.29 107 GLY A C 1
ATOM 656 O O . GLY A 1 107 ? 18.013 15.869 34.853 1.00 115.78 107 GLY A O 1
#

Radius of gyration: 13.6 Å; Cα contacts (8 Å, |Δi|>4): 154; chains: 1; bounding box: 37×29×30 Å

B-factor: mean 57.09, std 19.02, range [30.93, 148.08]

Nearest PDB structures (foldseek):
  6izs-assembly1_A  TM=1.012E+00  e=7.409E-19  Haemophilus influenzae
  6izt-assembly2_B  TM=9.993E-01  e=1.152E-15  Haemophilus influenzae
  6j09-assembly1_A  TM=9.695E-01  e=1.493E-14  Haemophilus influenzae
  2qdf-assembly1_A  TM=9.457E-01  e=3.184E-09  Escherichia coli K-12
  9cx4-assembly2_B  TM=8.861E-01  e=1.375E-06  Acinetobacter baumannii

Solvent-accessible surface area: 5314 Å² total; per-residue (Å²): 225,74,133,35,48,6,81,36,25,116,16,82,56,75,27,18,73,5,56,81,64,0,96,81,38,21,102,58,12,113,90,115,74,44,28,124,148,49,29,9,44,92,4,33,87,34,0,78,56,63,0,35,136,106,22,23,70,90,11,67,10,92,36,71,63,78,101,43,96,92,99,128,23,2,3,6,17,0,53,1,66,0,33,197,130,176,82